Protein AF-A0A7V3HLA0-F1 (afdb_monomer_lite)

Structure (mmCIF, N/CA/C/O backbone):
data_AF-A0A7V3HLA0-F1
#
_entry.id   AF-A0A7V3HLA0-F1
#
loop_
_atom_site.group_PDB
_atom_site.id
_atom_site.type_symbol
_atom_site.label_atom_id
_atom_site.label_alt_id
_atom_site.label_comp_id
_atom_site.label_asym_id
_atom_site.label_entity_id
_atom_site.label_seq_id
_atom_site.pdbx_PDB_ins_code
_atom_site.Cartn_x
_atom_site.Cartn_y
_atom_site.Cartn_z
_atom_site.occupancy
_atom_site.B_iso_or_equiv
_atom_site.auth_seq_id
_atom_site.auth_comp_id
_atom_site.auth_asym_id
_atom_site.auth_atom_id
_atom_site.pdbx_PDB_model_num
ATOM 1 N N . MET A 1 1 ? 27.535 25.895 19.752 1.00 46.19 1 MET A N 1
ATOM 2 C CA . MET A 1 1 ? 28.284 25.031 18.815 1.00 46.19 1 MET A CA 1
ATOM 3 C C . MET A 1 1 ? 27.275 24.134 18.111 1.00 46.19 1 MET A C 1
ATOM 5 O O . MET A 1 1 ? 26.795 23.190 18.720 1.00 46.19 1 MET A O 1
ATOM 9 N N . ASN A 1 2 ? 26.870 24.476 16.884 1.00 47.78 2 ASN A N 1
ATOM 10 C CA . ASN A 1 2 ? 25.907 23.679 16.116 1.00 47.78 2 ASN A CA 1
ATOM 11 C C . ASN A 1 2 ? 26.632 22.496 15.466 1.00 47.78 2 ASN A C 1
ATOM 13 O O . ASN A 1 2 ? 27.118 22.600 14.342 1.00 47.78 2 ASN A O 1
ATOM 17 N N . GLY A 1 3 ? 26.730 21.384 16.193 1.00 52.34 3 GLY A N 1
ATOM 18 C CA . GLY A 1 3 ? 27.216 20.117 15.655 1.00 52.34 3 GLY A CA 1
ATOM 19 C C . GLY A 1 3 ? 26.180 19.516 14.709 1.00 52.34 3 GLY A C 1
ATOM 20 O O . GLY A 1 3 ? 25.338 18.731 15.133 1.00 52.34 3 GLY A O 1
ATOM 21 N N . ARG A 1 4 ? 26.210 19.891 13.425 1.00 65.88 4 ARG A N 1
ATOM 22 C CA . ARG A 1 4 ? 25.512 19.113 12.396 1.00 65.88 4 ARG A CA 1
ATOM 23 C C . ARG A 1 4 ? 26.246 17.785 12.252 1.00 65.88 4 ARG A C 1
ATOM 25 O O . ARG A 1 4 ? 27.360 17.749 11.737 1.00 65.88 4 ARG A O 1
ATOM 32 N N . VAL A 1 5 ? 25.620 16.710 12.719 1.00 68.25 5 VAL A N 1
ATOM 33 C CA . VAL A 1 5 ? 26.027 15.347 12.369 1.00 68.25 5 VAL A CA 1
ATOM 34 C C . VAL A 1 5 ? 25.935 15.226 10.841 1.00 68.25 5 VAL A C 1
ATOM 36 O O . VAL A 1 5 ? 24.893 15.587 10.284 1.00 68.25 5 VAL A O 1
ATOM 39 N N . PRO A 1 6 ? 26.993 14.782 10.139 1.00 65.31 6 PRO A N 1
ATOM 40 C CA . PRO A 1 6 ? 26.914 14.562 8.705 1.00 65.31 6 PRO A CA 1
ATOM 41 C C . PRO A 1 6 ? 25.863 13.484 8.429 1.00 65.31 6 PRO A C 1
ATOM 43 O O . PRO A 1 6 ? 25.992 12.341 8.863 1.00 65.31 6 PRO A O 1
ATOM 46 N N . MET A 1 7 ? 24.789 13.869 7.742 1.00 74.00 7 MET A N 1
ATOM 47 C CA . MET A 1 7 ? 23.730 12.953 7.343 1.00 74.00 7 MET A CA 1
ATOM 48 C C . MET A 1 7 ? 24.155 12.276 6.040 1.00 74.00 7 MET A C 1
ATOM 50 O O . MET A 1 7 ? 24.080 12.876 4.970 1.00 74.00 7 MET A O 1
ATOM 54 N N . ASN A 1 8 ? 24.621 11.033 6.133 1.00 82.38 8 ASN A N 1
ATOM 55 C CA . ASN A 1 8 ? 24.831 10.203 4.951 1.00 82.38 8 ASN A CA 1
ATOM 56 C C . ASN A 1 8 ? 23.465 9.763 4.418 1.00 82.38 8 ASN A C 1
ATOM 58 O O . ASN A 1 8 ? 22.776 8.961 5.047 1.00 82.38 8 ASN A O 1
ATOM 62 N N . LEU A 1 9 ? 23.063 10.312 3.270 1.00 79.69 9 LEU A N 1
ATOM 63 C CA . LEU A 1 9 ? 21.829 9.914 2.600 1.00 79.69 9 LEU A CA 1
ATOM 64 C C . LEU A 1 9 ? 21.990 8.510 1.993 1.00 79.69 9 LEU A C 1
ATOM 66 O O . LEU A 1 9 ? 22.999 8.248 1.331 1.00 79.69 9 LEU A O 1
ATOM 70 N N . PRO A 1 10 ? 21.017 7.601 2.182 1.00 80.69 10 PRO A N 1
ATOM 71 C CA . PRO A 1 10 ? 21.059 6.287 1.555 1.00 80.69 10 PRO A CA 1
ATOM 72 C C . PRO A 1 10 ? 20.904 6.408 0.034 1.00 80.69 10 PRO A C 1
ATOM 74 O O . PRO A 1 10 ? 20.055 7.148 -0.460 1.00 80.69 10 PRO A O 1
ATOM 77 N N . THR A 1 11 ? 21.677 5.621 -0.717 1.00 83.94 11 THR A N 1
ATOM 78 C CA . THR A 1 11 ? 21.591 5.552 -2.188 1.00 83.94 11 THR A CA 1
ATOM 79 C C . THR A 1 11 ? 20.290 4.911 -2.678 1.00 83.94 11 THR A C 1
ATOM 81 O O . THR A 1 11 ? 19.821 5.228 -3.767 1.00 83.94 11 THR A O 1
ATOM 84 N N . LYS A 1 12 ? 19.679 4.041 -1.860 1.00 87.12 12 LYS A N 1
ATOM 85 C CA . LYS A 1 12 ? 18.338 3.473 -2.060 1.00 87.12 12 LYS A CA 1
ATOM 86 C C . LYS A 1 12 ? 17.412 3.907 -0.913 1.00 87.12 12 LYS A C 1
ATOM 88 O O . LYS A 1 12 ? 17.337 3.206 0.098 1.00 87.12 12 LYS A O 1
ATOM 93 N N . PRO A 1 13 ? 16.670 5.023 -1.044 1.00 88.31 13 PRO A N 1
ATOM 94 C CA . PRO A 1 13 ? 15.823 5.551 0.033 1.00 88.31 13 PRO A CA 1
ATOM 95 C C . PRO A 1 13 ? 14.722 4.596 0.517 1.00 88.31 13 PRO A C 1
ATOM 97 O O . PRO A 1 13 ? 14.228 4.742 1.630 1.00 88.31 13 PRO A O 1
ATOM 100 N N . ARG A 1 14 ? 14.332 3.613 -0.308 1.00 91.12 14 ARG A N 1
ATOM 101 C CA . ARG A 1 14 ? 13.260 2.648 -0.013 1.00 91.12 14 ARG A CA 1
ATOM 102 C C . ARG A 1 14 ? 13.744 1.277 0.465 1.00 91.12 14 ARG A C 1
ATOM 104 O O . ARG A 1 14 ? 12.899 0.421 0.710 1.00 91.12 14 ARG A O 1
ATOM 111 N N . ILE A 1 15 ? 15.052 1.067 0.652 1.00 91.31 15 ILE A N 1
ATOM 112 C CA . ILE A 1 15 ? 15.617 -0.264 0.945 1.00 91.31 15 ILE A CA 1
ATOM 113 C C . ILE A 1 15 ? 14.958 -0.951 2.152 1.00 91.31 15 ILE A C 1
ATOM 115 O O . ILE A 1 15 ? 14.701 -2.155 2.125 1.00 91.31 15 ILE A O 1
ATOM 119 N N . THR A 1 16 ? 14.604 -0.177 3.182 1.00 94.12 16 THR A N 1
ATOM 120 C CA . THR A 1 16 ? 13.891 -0.684 4.359 1.00 94.12 16 THR A CA 1
ATOM 121 C C . THR A 1 16 ? 12.513 -1.216 3.979 1.00 94.12 16 THR A C 1
ATOM 123 O O . THR A 1 16 ? 12.182 -2.344 4.315 1.00 94.12 16 THR A O 1
ATOM 126 N N . ILE A 1 17 ? 11.717 -0.447 3.230 1.00 94.94 17 ILE A N 1
ATOM 127 C CA . ILE A 1 17 ? 10.368 -0.855 2.808 1.00 94.94 17 ILE A CA 1
ATOM 128 C C . ILE A 1 17 ? 10.439 -2.102 1.916 1.00 94.94 17 ILE A C 1
ATOM 130 O O . ILE A 1 17 ? 9.673 -3.040 2.112 1.00 94.94 17 ILE A O 1
ATOM 134 N N . GLU A 1 18 ? 11.382 -2.145 0.975 1.00 93.50 18 GLU A N 1
ATOM 135 C CA . GLU A 1 18 ? 11.587 -3.286 0.070 1.00 93.50 18 GLU A CA 1
ATOM 136 C C . GLU A 1 18 ? 11.942 -4.569 0.831 1.00 93.50 18 GLU A C 1
ATOM 138 O O . GLU A 1 18 ? 11.386 -5.637 0.562 1.00 93.50 18 GLU A O 1
ATOM 143 N N . THR A 1 19 ? 12.803 -4.452 1.843 1.00 94.81 19 THR A N 1
ATOM 144 C CA . THR A 1 19 ? 13.143 -5.561 2.744 1.00 94.81 19 THR A CA 1
ATOM 145 C C . THR A 1 19 ? 11.909 -6.063 3.490 1.00 94.81 19 THR A C 1
ATOM 147 O O . THR A 1 19 ? 11.614 -7.257 3.460 1.00 94.81 19 THR A O 1
ATOM 150 N N . LEU A 1 20 ? 11.117 -5.157 4.066 1.00 96.62 20 LEU A N 1
ATOM 151 C CA . LEU A 1 20 ? 9.907 -5.528 4.801 1.00 96.62 20 LEU A CA 1
ATOM 152 C C . LEU A 1 20 ? 8.848 -6.189 3.899 1.00 96.62 20 LEU A C 1
ATOM 154 O O . LEU A 1 20 ? 8.163 -7.116 4.333 1.00 96.62 20 LEU A O 1
ATOM 158 N N . ILE A 1 21 ? 8.729 -5.774 2.630 1.00 95.19 21 ILE A N 1
ATOM 159 C CA . ILE A 1 21 ? 7.865 -6.444 1.640 1.00 95.19 21 ILE A CA 1
ATOM 160 C C . ILE A 1 21 ? 8.362 -7.868 1.372 1.00 95.19 21 ILE A C 1
ATOM 162 O O . ILE A 1 21 ? 7.553 -8.799 1.293 1.00 95.19 21 ILE A O 1
ATOM 166 N N . ARG A 1 22 ? 9.678 -8.063 1.240 1.00 93.56 22 ARG A N 1
ATOM 167 C CA . ARG A 1 22 ? 10.288 -9.382 1.022 1.00 93.56 22 ARG A CA 1
ATOM 168 C C . ARG A 1 22 ? 10.033 -10.310 2.205 1.00 93.56 22 ARG A C 1
ATOM 170 O O . ARG A 1 22 ? 9.572 -11.428 2.003 1.00 93.56 22 ARG A O 1
ATOM 177 N N . GLU A 1 23 ? 10.210 -9.811 3.420 1.00 95.38 23 GLU A N 1
ATOM 178 C CA . GLU A 1 23 ? 9.976 -10.548 4.667 1.00 95.38 23 GLU A CA 1
ATOM 179 C C . GLU A 1 23 ? 8.486 -10.751 4.974 1.00 95.38 23 GLU A C 1
ATOM 181 O O . GLU A 1 23 ? 8.104 -11.704 5.643 1.00 95.38 23 GLU A O 1
ATOM 186 N N . GLY A 1 24 ? 7.611 -9.899 4.437 1.00 94.69 24 GLY A N 1
ATOM 187 C CA . GLY A 1 24 ? 6.171 -9.954 4.706 1.00 94.69 24 GLY A CA 1
ATOM 188 C C . GLY A 1 24 ? 5.807 -9.352 6.053 1.00 94.69 24 GLY A C 1
ATOM 189 O O . GLY A 1 24 ? 4.780 -9.706 6.628 1.00 94.69 24 GLY A O 1
ATOM 190 N N . ASN A 1 25 ? 6.643 -8.441 6.543 1.00 97.81 25 ASN A N 1
ATOM 191 C CA . ASN A 1 25 ? 6.462 -7.783 7.821 1.00 97.81 25 ASN A CA 1
ATOM 192 C C . ASN A 1 25 ? 5.428 -6.652 7.690 1.00 97.81 25 ASN A C 1
ATOM 194 O O . ASN A 1 25 ? 5.757 -5.476 7.523 1.00 97.81 25 ASN A O 1
ATOM 198 N N . LEU A 1 26 ? 4.151 -7.039 7.716 1.00 98.25 26 LEU A N 1
ATOM 199 C CA . LEU A 1 26 ? 3.020 -6.120 7.574 1.00 98.25 26 LEU A CA 1
ATOM 200 C C . LEU A 1 26 ? 2.942 -5.101 8.712 1.00 98.25 26 LEU A C 1
ATOM 202 O O . LEU A 1 26 ? 2.520 -3.974 8.476 1.00 98.25 26 LEU A O 1
ATOM 206 N N . GLU A 1 27 ? 3.352 -5.482 9.920 1.00 98.25 27 GLU A N 1
ATOM 207 C CA . GLU A 1 27 ? 3.328 -4.607 11.090 1.00 98.25 27 GLU A CA 1
ATOM 208 C C . GLU A 1 27 ? 4.313 -3.447 10.928 1.00 98.25 27 GLU A C 1
ATOM 210 O O . GLU A 1 27 ? 3.922 -2.285 11.005 1.00 98.25 27 GLU A O 1
ATOM 215 N N . ALA A 1 28 ? 5.567 -3.737 10.578 1.00 98.31 28 ALA A N 1
ATOM 216 C CA . ALA A 1 28 ? 6.558 -2.695 10.330 1.00 98.31 28 ALA A CA 1
ATOM 217 C C . ALA A 1 28 ? 6.187 -1.809 9.127 1.00 98.31 28 ALA A C 1
ATOM 219 O O . ALA A 1 28 ? 6.421 -0.600 9.148 1.00 98.31 28 ALA A O 1
ATOM 220 N N . LEU A 1 29 ? 5.570 -2.381 8.086 1.00 98.50 29 LEU A N 1
ATOM 221 C CA . LEU A 1 29 ? 5.045 -1.601 6.962 1.00 98.50 29 LEU A CA 1
ATOM 222 C C . LEU A 1 29 ? 3.881 -0.695 7.378 1.00 98.50 29 LEU A C 1
ATOM 224 O O . LEU A 1 29 ? 3.793 0.432 6.895 1.00 98.50 29 LEU A O 1
ATOM 228 N N . LEU A 1 30 ? 3.012 -1.156 8.280 1.00 98.62 30 LEU A N 1
ATOM 229 C CA . LEU A 1 30 ? 1.939 -0.343 8.842 1.00 98.62 30 LEU A CA 1
ATOM 230 C C . LEU A 1 30 ? 2.495 0.809 9.678 1.00 98.62 30 LEU A C 1
ATOM 232 O O . LEU A 1 30 ? 2.010 1.925 9.528 1.00 98.62 30 LEU A O 1
ATOM 236 N N . LEU A 1 31 ? 3.544 0.581 10.475 1.00 98.44 31 LEU A N 1
ATOM 237 C CA . LEU A 1 31 ? 4.236 1.652 11.200 1.00 98.44 31 LEU A CA 1
ATOM 238 C C . LEU A 1 31 ? 4.763 2.724 10.237 1.00 98.44 31 LEU A C 1
ATOM 240 O O . LEU A 1 31 ? 4.511 3.908 10.442 1.00 98.44 31 LEU A O 1
ATOM 244 N N . LYS A 1 32 ? 5.395 2.317 9.126 1.00 98.31 32 LYS A N 1
ATOM 245 C CA . LYS A 1 32 ? 5.821 3.252 8.072 1.00 98.31 32 LYS A CA 1
ATOM 246 C C . LYS A 1 32 ? 4.661 3.990 7.423 1.00 98.31 32 LYS A C 1
ATOM 248 O O . LYS A 1 32 ? 4.750 5.193 7.209 1.00 98.31 32 LYS A O 1
ATOM 253 N N . ALA A 1 33 ? 3.562 3.301 7.136 1.00 98.44 33 ALA A N 1
ATOM 254 C CA . ALA A 1 33 ? 2.377 3.940 6.580 1.00 98.44 33 ALA A CA 1
ATOM 255 C C . ALA A 1 33 ? 1.764 4.952 7.563 1.00 98.44 33 ALA A C 1
ATOM 257 O O . ALA A 1 33 ? 1.329 6.018 7.139 1.00 98.44 33 ALA A O 1
ATOM 258 N N . GLY A 1 34 ? 1.798 4.657 8.865 1.00 98.06 34 GLY A N 1
ATOM 259 C CA . GLY A 1 34 ? 1.365 5.559 9.929 1.00 98.06 34 GLY A CA 1
ATOM 260 C C . GLY A 1 34 ? 2.206 6.832 10.020 1.00 98.06 34 GLY A C 1
ATOM 261 O O . GLY A 1 34 ? 1.638 7.898 10.232 1.00 98.06 34 GLY A O 1
ATOM 262 N N . GLU A 1 35 ? 3.523 6.757 9.781 1.00 97.81 35 GLU A N 1
ATOM 263 C CA . GLU A 1 35 ? 4.399 7.945 9.715 1.00 97.81 35 GLU A CA 1
ATOM 264 C C . GLU A 1 35 ? 3.929 8.944 8.639 1.00 97.81 35 GLU A C 1
ATOM 266 O O . GLU A 1 35 ? 3.984 10.152 8.857 1.00 97.81 35 GLU A O 1
ATOM 271 N N . LEU A 1 36 ? 3.442 8.449 7.494 1.00 96.50 36 LEU A N 1
ATOM 272 C CA . LEU A 1 36 ? 2.873 9.285 6.430 1.00 96.50 36 LEU A CA 1
ATOM 273 C C . LEU A 1 36 ? 1.444 9.741 6.754 1.00 96.50 36 LEU A C 1
ATOM 275 O O . LEU A 1 36 ? 1.099 10.896 6.529 1.00 96.50 36 LEU A O 1
ATOM 279 N N . HIS A 1 37 ? 0.608 8.818 7.229 1.00 97.50 37 HIS A N 1
ATOM 280 C CA . HIS A 1 37 ? -0.834 9.023 7.360 1.00 97.50 37 HIS A CA 1
ATOM 281 C C . HIS A 1 37 ? -1.232 9.815 8.617 1.00 97.50 37 HIS A C 1
ATOM 283 O O . HIS A 1 37 ? -2.280 10.456 8.652 1.00 97.50 37 HIS A O 1
ATOM 289 N N . GLY A 1 38 ? -0.415 9.757 9.670 1.00 94.75 38 GLY A N 1
ATOM 290 C CA . GLY A 1 38 ? -0.633 10.454 10.939 1.00 94.75 38 GLY A CA 1
ATOM 291 C C . GLY A 1 38 ? -1.453 9.687 11.981 1.00 94.75 38 GLY A C 1
ATOM 292 O O . GLY A 1 38 ? -1.516 10.119 13.127 1.00 94.75 38 GLY A O 1
ATOM 293 N N . HIS A 1 39 ? -2.058 8.548 11.632 1.00 91.31 39 HIS A N 1
ATOM 294 C CA . HIS A 1 39 ? -2.716 7.646 12.585 1.00 91.31 39 HIS A CA 1
ATOM 295 C C . HIS A 1 39 ? -2.808 6.218 12.029 1.00 91.31 39 HIS A C 1
ATOM 297 O O . HIS A 1 39 ? -2.465 5.962 10.873 1.00 91.31 39 HIS A O 1
ATOM 303 N N . PHE A 1 40 ? -3.306 5.282 12.838 1.00 93.44 40 PHE A N 1
ATOM 304 C CA . PHE A 1 40 ? -3.589 3.914 12.410 1.00 93.44 40 PHE A CA 1
ATOM 305 C C . PHE A 1 40 ? -5.092 3.700 12.281 1.00 93.44 40 PHE A C 1
ATOM 307 O O . PHE A 1 40 ? -5.843 3.929 13.224 1.00 93.44 40 PHE A O 1
ATOM 314 N N . CYS A 1 41 ? -5.536 3.225 11.121 1.00 91.31 41 CYS A N 1
ATOM 315 C CA . CYS A 1 41 ? -6.923 2.834 10.912 1.00 91.31 41 CYS A CA 1
ATOM 316 C C . CYS A 1 41 ? -7.014 1.544 10.080 1.00 91.31 41 CYS A C 1
ATOM 318 O O . CYS A 1 41 ? -6.064 1.191 9.366 1.00 91.31 41 CYS A O 1
ATOM 320 N N . PRO A 1 42 ? -8.158 0.833 10.116 1.00 92.06 42 PRO A N 1
ATOM 321 C CA . PRO A 1 42 ? -8.324 -0.418 9.377 1.00 92.06 42 PRO A CA 1
ATOM 322 C C . PRO A 1 42 ? -8.080 -0.267 7.870 1.00 92.06 42 PRO A C 1
ATOM 324 O O . PRO A 1 42 ? -7.483 -1.145 7.249 1.00 92.06 42 PRO A O 1
ATOM 327 N N . PHE A 1 43 ? -8.486 0.858 7.275 1.00 94.94 43 PHE A N 1
ATOM 328 C CA . PHE A 1 43 ? -8.308 1.103 5.843 1.00 94.94 43 PHE A CA 1
ATOM 329 C C . PHE A 1 43 ? -6.843 1.333 5.456 1.00 94.94 43 PHE A C 1
ATOM 331 O O . PHE A 1 43 ? -6.424 0.832 4.413 1.00 94.94 43 PHE A O 1
ATOM 338 N N . LEU A 1 44 ? -6.041 1.976 6.312 1.00 98.06 44 LEU A N 1
ATOM 339 C CA . LEU A 1 44 ? -4.592 2.082 6.110 1.00 98.06 44 LEU A CA 1
ATOM 340 C C . LEU A 1 44 ? -3.940 0.692 6.084 1.00 98.06 44 LEU A C 1
ATOM 342 O O . LEU A 1 44 ? -3.188 0.367 5.164 1.00 98.06 44 LEU A O 1
ATOM 346 N N . ALA A 1 45 ? -4.291 -0.162 7.052 1.00 97.75 45 ALA A N 1
ATOM 347 C CA . ALA A 1 45 ? -3.794 -1.536 7.129 1.00 97.75 45 ALA A CA 1
ATOM 348 C C . ALA A 1 45 ? -4.207 -2.378 5.908 1.00 97.75 45 ALA A C 1
ATOM 350 O O . ALA A 1 45 ? -3.401 -3.147 5.375 1.00 97.75 45 ALA A O 1
ATOM 351 N N . LEU A 1 46 ? -5.439 -2.204 5.415 1.00 97.62 46 LEU A N 1
ATOM 352 C CA . LEU A 1 46 ? -5.896 -2.830 4.173 1.00 97.62 46 LEU A CA 1
ATOM 353 C C . LEU A 1 46 ? -5.083 -2.355 2.963 1.00 97.62 46 LEU A C 1
ATOM 355 O O . LEU A 1 46 ? -4.710 -3.188 2.138 1.00 97.62 46 LEU A O 1
ATOM 359 N N . GLY A 1 47 ? -4.769 -1.060 2.881 1.00 98.38 47 GLY A N 1
ATOM 360 C CA . GLY A 1 47 ? -3.929 -0.487 1.826 1.00 98.38 47 GLY A CA 1
ATOM 361 C C . GLY A 1 47 ? -2.522 -1.079 1.815 1.00 98.38 47 GLY A C 1
ATOM 362 O O . GLY A 1 47 ? -2.044 -1.526 0.772 1.00 98.38 47 GLY A O 1
ATOM 363 N N . VAL A 1 48 ? -1.891 -1.179 2.992 1.00 98.69 48 VAL A N 1
ATOM 364 C CA . VAL A 1 48 ? -0.579 -1.826 3.160 1.00 98.69 48 VAL A CA 1
ATOM 365 C C . VAL A 1 48 ? -0.626 -3.270 2.667 1.00 98.69 48 VAL A C 1
ATOM 367 O O . VAL A 1 48 ? 0.185 -3.686 1.835 1.00 98.69 48 VAL A O 1
ATOM 370 N N . ARG A 1 49 ? -1.616 -4.040 3.131 1.00 98.38 49 ARG A N 1
ATOM 371 C CA . ARG A 1 49 ? -1.755 -5.450 2.754 1.00 98.38 49 ARG A CA 1
ATOM 372 C C . ARG A 1 49 ? -1.998 -5.616 1.256 1.00 98.38 49 ARG A C 1
ATOM 374 O O . ARG A 1 49 ? -1.421 -6.510 0.641 1.00 98.38 49 ARG A O 1
ATOM 381 N N . ALA A 1 50 ? -2.822 -4.755 0.666 1.00 98.31 50 ALA A N 1
ATOM 382 C CA . ALA A 1 50 ? -3.112 -4.768 -0.760 1.00 98.31 50 ALA A CA 1
ATOM 383 C C . ALA A 1 50 ? -1.860 -4.448 -1.595 1.00 98.31 50 ALA A C 1
ATOM 385 O O . ALA A 1 50 ? -1.580 -5.155 -2.564 1.00 98.31 50 ALA A O 1
ATOM 386 N N . GLY A 1 51 ? -1.067 -3.456 -1.175 1.00 97.69 51 GLY A N 1
ATOM 387 C CA . GLY A 1 51 ? 0.230 -3.132 -1.769 1.00 97.69 51 GLY A CA 1
ATOM 388 C C . GLY A 1 51 ? 1.180 -4.330 -1.784 1.00 97.69 51 GLY A C 1
ATOM 389 O O . GLY A 1 51 ? 1.729 -4.671 -2.831 1.00 97.69 51 GLY A O 1
ATOM 390 N N . VAL A 1 52 ? 1.323 -5.020 -0.647 1.00 97.62 52 VAL A N 1
ATOM 391 C CA . VAL A 1 52 ? 2.211 -6.189 -0.527 1.00 97.62 52 VAL A CA 1
ATOM 392 C C . VAL A 1 52 ? 1.747 -7.328 -1.431 1.00 97.62 52 VAL A C 1
ATOM 394 O O . VAL A 1 52 ? 2.572 -7.930 -2.119 1.00 97.62 52 VAL A O 1
ATOM 397 N N . ILE A 1 53 ? 0.438 -7.607 -1.463 1.00 97.69 53 ILE A N 1
ATOM 398 C CA . ILE A 1 53 ? -0.142 -8.629 -2.344 1.00 97.69 53 ILE A CA 1
ATOM 399 C C . ILE A 1 53 ? 0.194 -8.320 -3.804 1.00 97.69 53 ILE A C 1
ATOM 401 O O . ILE A 1 53 ? 0.706 -9.196 -4.497 1.00 97.69 53 ILE A O 1
ATOM 405 N N . ALA A 1 54 ? -0.047 -7.094 -4.272 1.00 97.19 54 ALA A N 1
ATOM 406 C CA . ALA A 1 54 ? 0.180 -6.737 -5.670 1.00 97.19 54 ALA A CA 1
ATOM 407 C C . ALA A 1 54 ? 1.666 -6.810 -6.059 1.00 97.19 54 ALA A C 1
ATOM 409 O O . ALA A 1 54 ? 2.002 -7.442 -7.061 1.00 97.19 54 ALA A O 1
ATOM 410 N N . MET A 1 55 ? 2.552 -6.231 -5.239 1.00 95.19 55 MET A N 1
ATOM 411 C CA . MET A 1 55 ? 4.004 -6.237 -5.466 1.00 95.19 55 MET A CA 1
ATOM 412 C C . MET A 1 55 ? 4.543 -7.669 -5.557 1.00 95.19 55 MET A C 1
ATOM 414 O O . MET A 1 55 ? 5.230 -8.018 -6.515 1.00 95.19 55 MET A O 1
ATOM 418 N N . ARG A 1 56 ? 4.158 -8.539 -4.614 1.00 94.88 56 ARG A N 1
ATOM 419 C CA . ARG A 1 56 ? 4.566 -9.952 -4.617 1.00 94.88 56 ARG A CA 1
ATOM 420 C C . ARG A 1 56 ? 3.972 -10.736 -5.781 1.00 94.88 56 ARG A C 1
ATOM 422 O O . ARG A 1 56 ? 4.688 -11.524 -6.385 1.00 94.88 56 ARG A O 1
ATOM 429 N N . THR A 1 57 ? 2.702 -10.505 -6.118 1.00 95.81 57 THR A N 1
ATOM 430 C CA . THR A 1 57 ? 2.032 -11.208 -7.228 1.00 95.81 57 THR A CA 1
ATOM 431 C C . THR A 1 57 ? 2.698 -10.894 -8.564 1.00 95.81 57 THR A C 1
ATOM 433 O O . THR A 1 57 ? 2.881 -11.788 -9.381 1.00 95.81 57 THR A O 1
ATOM 436 N N . LEU A 1 58 ? 3.122 -9.645 -8.772 1.00 93.44 58 LEU A N 1
ATOM 437 C CA . LEU A 1 58 ? 3.882 -9.266 -9.961 1.00 93.44 58 LEU A CA 1
ATOM 438 C C . LEU A 1 58 ? 5.371 -9.635 -9.871 1.00 93.44 58 LEU A C 1
ATOM 440 O O . LEU A 1 58 ? 6.080 -9.481 -10.858 1.00 93.44 58 LEU A O 1
ATOM 444 N N . GLY A 1 59 ? 5.880 -10.121 -8.736 1.00 91.94 59 GLY A N 1
ATOM 445 C CA . GLY A 1 59 ? 7.311 -10.396 -8.553 1.00 91.94 59 GLY A CA 1
ATOM 446 C C . GLY A 1 59 ? 8.175 -9.129 -8.476 1.00 91.94 59 GLY A C 1
ATOM 447 O O . GLY A 1 59 ? 9.359 -9.164 -8.795 1.00 91.94 59 GLY A O 1
ATOM 448 N N . ILE A 1 60 ? 7.588 -8.000 -8.079 1.00 88.75 60 ILE A N 1
ATOM 449 C CA . ILE A 1 60 ? 8.269 -6.717 -7.891 1.00 88.75 60 ILE A CA 1
ATOM 450 C C . ILE A 1 60 ? 8.711 -6.642 -6.426 1.00 88.75 60 ILE A C 1
ATOM 452 O O . ILE A 1 60 ? 7.946 -6.248 -5.549 1.00 88.75 60 ILE A O 1
ATOM 456 N N . LEU A 1 61 ? 9.939 -7.081 -6.148 1.00 76.00 61 LEU A N 1
ATOM 457 C CA . LEU A 1 61 ? 10.517 -7.066 -4.793 1.00 76.00 61 LEU A CA 1
ATOM 458 C C . LEU A 1 61 ? 11.431 -5.863 -4.535 1.00 76.00 61 LEU A C 1
ATOM 460 O O . LEU A 1 61 ? 11.761 -5.579 -3.388 1.00 76.00 61 LEU A O 1
ATOM 464 N N . GLU A 1 62 ? 11.821 -5.169 -5.596 1.00 78.69 62 GLU A N 1
ATOM 465 C CA . GLU A 1 62 ? 12.493 -3.872 -5.575 1.00 78.69 62 GLU A CA 1
ATOM 466 C C . GLU A 1 62 ? 11.673 -2.977 -6.496 1.00 78.69 62 GLU A C 1
ATOM 468 O O . GLU A 1 62 ? 11.269 -3.435 -7.569 1.00 78.69 62 GLU A O 1
ATOM 473 N N . ASN A 1 63 ? 11.346 -1.752 -6.073 1.00 68.00 63 ASN A N 1
ATOM 474 C CA . ASN A 1 63 ? 10.619 -0.859 -6.967 1.00 68.00 63 ASN A CA 1
ATOM 475 C C . ASN A 1 63 ? 11.595 -0.456 -8.088 1.00 68.00 63 ASN A C 1
ATOM 477 O O . ASN A 1 63 ? 12.598 0.197 -7.795 1.00 68.00 63 ASN A O 1
ATOM 481 N N . PRO A 1 64 ? 11.326 -0.835 -9.350 1.00 64.31 64 PRO A N 1
ATOM 482 C CA . PRO A 1 64 ? 12.243 -0.577 -10.458 1.00 64.31 64 PRO A CA 1
ATOM 483 C C . PRO A 1 64 ? 12.422 0.923 -10.756 1.00 64.31 64 PRO A C 1
ATOM 485 O O . PRO A 1 64 ? 13.382 1.316 -11.410 1.00 64.31 64 PRO A O 1
ATOM 488 N N . GLY A 1 65 ? 11.547 1.773 -10.215 1.00 63.88 65 GLY A N 1
ATOM 489 C CA . GLY A 1 65 ? 11.569 3.216 -10.379 1.00 63.88 65 GLY A CA 1
ATOM 490 C C . GLY A 1 65 ? 10.246 3.739 -10.929 1.00 63.88 65 GLY A C 1
ATOM 491 O O . GLY A 1 65 ? 9.334 2.988 -11.272 1.00 63.88 65 GLY A O 1
ATOM 492 N N . MET A 1 66 ? 10.151 5.066 -11.016 1.00 62.44 66 MET A N 1
ATOM 493 C CA . MET A 1 66 ? 8.936 5.790 -11.427 1.00 62.44 66 MET A CA 1
ATOM 494 C C . MET A 1 66 ? 8.489 5.469 -12.866 1.00 62.44 66 MET A C 1
ATOM 496 O O . MET A 1 66 ? 7.329 5.681 -13.223 1.00 62.44 66 MET A O 1
ATOM 500 N N . GLU A 1 67 ? 9.402 4.973 -13.704 1.00 66.31 67 GLU A N 1
ATOM 501 C CA . GLU A 1 67 ? 9.142 4.755 -15.128 1.00 66.31 67 GLU A CA 1
ATOM 502 C C . GLU A 1 67 ? 8.563 3.374 -15.443 1.00 66.31 67 GLU A C 1
ATOM 504 O O . GLU A 1 67 ? 7.912 3.230 -16.469 1.00 66.31 67 GLU A O 1
ATOM 509 N N . ASP A 1 68 ? 8.669 2.390 -14.552 1.00 84.12 68 ASP A N 1
ATOM 510 C CA . ASP A 1 68 ? 8.355 0.999 -14.908 1.00 84.12 68 ASP A CA 1
ATOM 511 C C . ASP A 1 68 ? 7.008 0.504 -14.371 1.00 84.12 68 ASP A C 1
ATOM 513 O O . ASP A 1 68 ? 6.382 -0.378 -14.970 1.00 84.12 68 ASP A O 1
ATOM 517 N N . VAL A 1 69 ? 6.530 1.081 -13.265 1.00 92.31 69 VAL A N 1
ATOM 518 C CA . VAL A 1 69 ? 5.298 0.658 -12.584 1.00 92.31 69 VAL A CA 1
ATOM 519 C C . VAL A 1 69 ? 4.381 1.837 -12.279 1.00 92.31 69 VAL A C 1
ATOM 521 O O . VAL A 1 69 ? 4.835 2.933 -11.963 1.00 92.31 69 VAL A O 1
ATOM 524 N N . VAL A 1 70 ? 3.074 1.604 -12.374 1.00 94.75 70 VAL A N 1
ATOM 525 C CA . VAL A 1 70 ? 2.031 2.584 -12.059 1.00 94.75 70 VAL A CA 1
ATOM 526 C C . VAL A 1 70 ? 0.967 1.958 -11.161 1.00 94.75 70 VAL A C 1
ATOM 528 O O . VAL A 1 70 ? 0.554 0.815 -11.373 1.00 94.75 70 VAL A O 1
ATOM 531 N N . ALA A 1 71 ? 0.504 2.712 -10.166 1.00 96.44 71 ALA A N 1
ATOM 532 C CA . ALA A 1 71 ? -0.659 2.373 -9.357 1.00 96.44 71 ALA A CA 1
ATOM 533 C C . ALA A 1 71 ? -1.880 3.167 -9.832 1.00 96.44 71 ALA A C 1
ATOM 535 O O . ALA A 1 71 ? -1.847 4.391 -9.904 1.00 96.44 71 ALA A O 1
ATOM 536 N N . ILE A 1 72 ? -2.980 2.483 -10.127 1.00 97.19 72 ILE A N 1
ATOM 537 C CA . ILE A 1 72 ? -4.267 3.095 -10.456 1.00 97.19 72 ILE A CA 1
ATOM 538 C C . ILE A 1 72 ? -5.184 2.911 -9.249 1.00 97.19 72 ILE A C 1
ATOM 540 O O . ILE A 1 72 ? -5.585 1.784 -8.961 1.00 97.19 72 ILE A O 1
ATOM 544 N N . LEU A 1 73 ? -5.494 3.991 -8.532 1.00 97.94 73 LEU A N 1
ATOM 545 C CA . LEU A 1 73 ? -6.365 3.973 -7.353 1.00 97.94 73 LEU A CA 1
ATOM 546 C C . LEU A 1 73 ? -7.815 4.272 -7.721 1.00 97.94 73 LEU A C 1
ATOM 548 O O . LEU A 1 73 ? -8.083 5.205 -8.477 1.00 97.94 73 LEU A O 1
ATOM 552 N N . GLU A 1 74 ? -8.735 3.511 -7.126 1.00 97.69 74 GLU A N 1
ATOM 553 C CA . GLU A 1 74 ? -10.184 3.623 -7.348 1.00 97.69 74 GLU A CA 1
ATOM 554 C C . GLU A 1 74 ? -10.942 4.318 -6.196 1.00 97.69 74 GLU A C 1
ATOM 556 O O . GLU A 1 74 ? -12.176 4.363 -6.208 1.00 97.69 74 GLU A O 1
ATOM 561 N N . CYS A 1 75 ? -10.207 4.853 -5.211 1.00 94.19 75 CYS A N 1
ATOM 562 C CA . CYS A 1 75 ? -10.722 5.497 -3.998 1.00 94.19 75 CYS A CA 1
ATOM 563 C C . CYS A 1 75 ? -9.777 6.585 -3.452 1.00 94.19 75 CYS A C 1
ATOM 565 O O . CYS A 1 75 ? -8.569 6.541 -3.698 1.00 94.19 75 CYS A O 1
ATOM 567 N N . ASN A 1 76 ? -10.313 7.494 -2.632 1.00 92.94 76 ASN A N 1
ATOM 568 C CA . ASN A 1 76 ? -9.613 8.576 -1.912 1.00 92.94 76 ASN A CA 1
ATOM 569 C C . ASN A 1 76 ? -9.741 8.491 -0.379 1.00 92.94 76 ASN A C 1
ATOM 571 O O . ASN A 1 76 ? -9.957 9.495 0.295 1.00 92.94 76 ASN A O 1
ATOM 575 N N . ASN A 1 77 ? -9.625 7.294 0.189 1.00 92.81 77 ASN A N 1
ATOM 576 C CA . ASN A 1 77 ? -9.617 7.103 1.642 1.00 92.81 77 ASN A CA 1
ATOM 577 C C . ASN A 1 77 ? -8.254 6.571 2.114 1.00 92.81 77 ASN A C 1
ATOM 579 O O . ASN A 1 77 ? -7.379 6.317 1.295 1.00 92.81 77 ASN A O 1
ATOM 583 N N . CYS A 1 78 ? -8.088 6.334 3.418 1.00 96.75 78 CYS A N 1
ATOM 584 C CA . CYS A 1 78 ? -6.828 5.906 4.048 1.00 96.75 78 CYS A CA 1
ATOM 585 C C . CYS A 1 78 ? -6.132 4.702 3.378 1.00 96.75 78 CYS A C 1
ATOM 587 O O . CYS A 1 78 ? -4.921 4.524 3.512 1.00 96.75 78 CYS A O 1
ATOM 589 N N . PHE A 1 79 ? -6.878 3.877 2.635 1.00 97.62 79 PHE A N 1
ATOM 590 C CA . PHE A 1 79 ? -6.333 2.809 1.798 1.00 97.62 79 PHE A CA 1
ATOM 591 C C . PHE A 1 79 ? -5.269 3.307 0.810 1.00 97.62 79 PHE A C 1
ATOM 593 O O . PHE A 1 79 ? -4.267 2.619 0.599 1.00 97.62 79 PHE A O 1
ATOM 600 N N . SER A 1 80 ? -5.447 4.501 0.231 1.00 97.44 80 SER A N 1
ATOM 601 C CA . SER A 1 80 ? -4.508 5.080 -0.734 1.00 97.44 80 SER A CA 1
ATOM 602 C C . SER A 1 80 ? -3.117 5.262 -0.142 1.00 97.44 80 SER A C 1
ATOM 604 O O . SER A 1 80 ? -2.133 4.954 -0.806 1.00 97.44 80 SER A O 1
ATOM 606 N N . ASP A 1 81 ? -3.013 5.701 1.110 1.00 98.19 81 ASP A N 1
ATOM 607 C CA . ASP A 1 81 ? -1.721 5.995 1.739 1.00 98.19 81 ASP A CA 1
ATOM 608 C C . ASP A 1 81 ? -0.940 4.721 2.045 1.00 98.19 81 ASP A C 1
ATOM 610 O O . ASP A 1 81 ? 0.272 4.668 1.834 1.00 98.19 81 ASP A O 1
ATOM 614 N N . GLY A 1 82 ? -1.638 3.649 2.429 1.00 98.31 82 GLY A N 1
ATOM 615 C CA . GLY A 1 82 ? -1.034 2.326 2.574 1.00 98.31 82 GLY A CA 1
ATOM 616 C C . GLY A 1 82 ? -0.485 1.803 1.243 1.00 98.31 82 GLY A C 1
ATOM 617 O O . GLY A 1 82 ? 0.644 1.309 1.187 1.00 98.31 82 GLY A O 1
ATOM 618 N N . VAL A 1 83 ? -1.244 1.972 0.152 1.00 98.00 83 VAL A N 1
ATOM 619 C CA . VAL A 1 83 ? -0.798 1.611 -1.204 1.00 98.00 83 VAL A CA 1
ATOM 620 C C . VAL A 1 83 ? 0.419 2.439 -1.620 1.00 98.00 83 VAL A C 1
ATOM 622 O O . VAL A 1 83 ? 1.410 1.864 -2.075 1.00 98.00 83 VAL A O 1
ATOM 625 N N . GLN A 1 84 ? 0.384 3.761 -1.437 1.00 97.25 84 GLN A N 1
ATOM 626 C CA . GLN A 1 84 ? 1.491 4.662 -1.769 1.00 97.25 84 GLN A CA 1
ATOM 627 C C . GLN A 1 84 ? 2.760 4.310 -0.985 1.00 97.25 84 GLN A C 1
ATOM 629 O O . GLN A 1 84 ? 3.839 4.191 -1.572 1.00 97.25 84 GLN A O 1
ATOM 634 N N . MET A 1 85 ? 2.632 4.080 0.326 1.00 97.31 85 MET A N 1
ATOM 635 C CA . MET A 1 85 ? 3.755 3.715 1.186 1.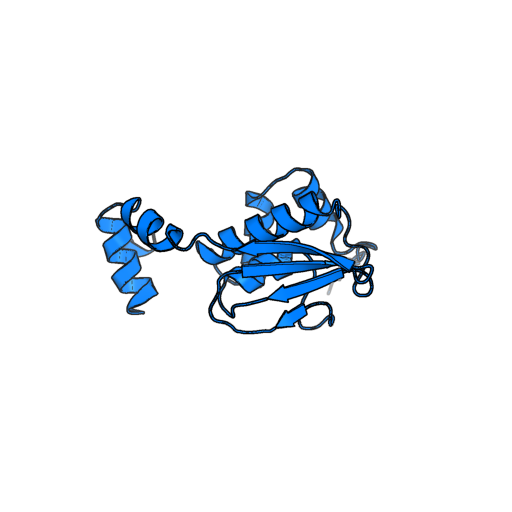00 97.31 85 MET A CA 1
ATOM 636 C C . MET A 1 85 ? 4.425 2.430 0.701 1.00 97.31 85 MET A C 1
ATOM 638 O O . MET A 1 85 ? 5.639 2.409 0.494 1.00 97.31 85 MET A O 1
ATOM 642 N N . VAL A 1 86 ? 3.647 1.372 0.460 1.00 97.00 86 VAL A N 1
ATOM 643 C CA . VAL A 1 86 ? 4.188 0.055 0.101 1.00 97.00 86 VAL A CA 1
ATOM 644 C C . VAL A 1 86 ? 4.715 0.014 -1.330 1.00 97.00 86 VAL A C 1
ATOM 646 O O . VAL A 1 86 ? 5.842 -0.419 -1.560 1.00 97.00 86 VAL A O 1
ATOM 649 N N . THR A 1 87 ? 3.937 0.482 -2.302 1.00 95.81 87 THR A N 1
ATOM 650 C CA . THR A 1 87 ? 4.326 0.389 -3.719 1.00 95.81 87 THR A CA 1
ATOM 651 C C . THR A 1 87 ? 5.384 1.423 -4.092 1.00 95.81 87 THR A C 1
ATOM 653 O O . THR A 1 87 ? 6.210 1.181 -4.966 1.00 95.81 87 THR A O 1
ATOM 656 N N . GLY A 1 88 ? 5.384 2.585 -3.435 1.00 94.50 88 GLY A N 1
ATOM 657 C CA . GLY A 1 88 ? 6.179 3.741 -3.847 1.00 94.50 88 GLY A CA 1
ATOM 658 C C . GLY A 1 88 ? 5.645 4.445 -5.084 1.00 94.50 88 GLY A C 1
ATOM 659 O O . GLY A 1 88 ? 6.275 5.385 -5.557 1.00 94.50 88 GLY A O 1
ATOM 660 N N . CYS A 1 89 ? 4.490 4.020 -5.588 1.00 94.94 89 CYS A N 1
ATOM 661 C CA . CYS A 1 89 ? 3.734 4.754 -6.583 1.00 94.94 89 CYS A CA 1
ATOM 662 C C . CYS A 1 89 ? 2.985 5.871 -5.861 1.00 94.94 89 CYS A C 1
ATOM 664 O O . CYS A 1 89 ? 2.012 5.592 -5.165 1.00 94.94 89 CYS A O 1
ATOM 666 N N . THR A 1 90 ? 3.459 7.111 -5.968 1.00 94.19 90 THR A N 1
ATOM 667 C CA . THR A 1 90 ? 2.872 8.252 -5.257 1.00 94.19 90 THR A CA 1
ATOM 668 C C . THR A 1 90 ? 2.341 9.282 -6.237 1.00 94.19 90 THR A C 1
ATOM 670 O O . THR A 1 90 ? 2.705 9.303 -7.412 1.00 94.19 90 THR A O 1
ATOM 673 N N . PHE A 1 91 ? 1.463 10.161 -5.757 1.00 92.69 91 PHE A N 1
ATOM 674 C CA . PHE A 1 91 ? 0.927 11.224 -6.604 1.00 92.69 91 PHE A CA 1
ATOM 675 C C . PHE A 1 91 ? 2.042 12.141 -7.137 1.00 92.69 91 PHE A C 1
ATOM 677 O O . PHE A 1 91 ? 2.132 12.395 -8.334 1.00 92.69 91 PHE A O 1
ATOM 684 N N . GLY A 1 92 ? 2.944 12.584 -6.256 1.00 92.38 92 GLY A N 1
ATOM 685 C CA . GLY A 1 92 ? 3.992 13.548 -6.605 1.00 92.38 92 GLY A CA 1
ATOM 686 C C . GLY A 1 92 ? 5.095 13.002 -7.514 1.00 92.38 92 GLY A C 1
ATOM 687 O O . GLY A 1 92 ? 5.816 13.789 -8.121 1.00 92.38 92 GLY A O 1
ATOM 688 N N . ASN A 1 93 ? 5.237 11.678 -7.625 1.00 90.69 93 ASN A N 1
ATOM 689 C CA . ASN A 1 93 ? 6.255 11.051 -8.466 1.00 90.69 93 ASN A CA 1
ATOM 690 C C . ASN A 1 93 ? 5.712 10.543 -9.815 1.00 90.69 93 ASN A C 1
ATOM 692 O O . ASN A 1 93 ? 6.419 9.848 -10.541 1.00 90.69 93 ASN A O 1
ATOM 696 N N . ASN A 1 94 ? 4.468 10.910 -10.157 1.00 90.81 94 ASN A N 1
ATOM 697 C CA . ASN A 1 94 ? 3.772 10.559 -11.400 1.00 90.81 94 ASN A CA 1
ATOM 698 C C . ASN A 1 94 ? 3.585 9.050 -11.653 1.00 90.81 94 ASN A C 1
ATOM 700 O O . ASN A 1 94 ? 3.212 8.655 -12.760 1.00 90.81 94 ASN A O 1
ATOM 704 N N . ALA A 1 95 ? 3.796 8.200 -10.645 1.00 94.06 95 ALA A N 1
ATOM 705 C CA . ALA A 1 95 ? 3.530 6.765 -10.732 1.00 94.06 95 ALA A CA 1
ATOM 706 C C . ALA A 1 95 ? 2.147 6.385 -10.176 1.00 94.06 95 ALA A C 1
ATOM 708 O O . ALA A 1 95 ? 1.841 5.204 -10.040 1.00 94.06 95 ALA A O 1
ATOM 709 N N . LEU A 1 96 ? 1.284 7.357 -9.873 1.00 95.19 96 LEU A N 1
ATOM 710 C CA . LEU A 1 96 ? -0.075 7.122 -9.395 1.00 95.19 96 LEU A CA 1
ATOM 711 C C . LEU A 1 96 ? -1.101 7.813 -10.292 1.00 95.19 96 LEU A C 1
ATOM 713 O O . LEU A 1 96 ? -1.030 9.013 -10.540 1.00 95.19 96 LEU A O 1
ATOM 717 N N . ILE A 1 97 ? -2.094 7.047 -10.735 1.00 95.44 97 ILE A N 1
ATOM 718 C CA . ILE A 1 97 ? -3.268 7.529 -11.455 1.00 95.44 97 ILE A CA 1
ATOM 719 C C . ILE A 1 97 ? -4.466 7.407 -10.519 1.00 95.44 97 ILE A C 1
ATOM 721 O O . ILE A 1 97 ? -4.817 6.317 -10.072 1.00 95.44 97 ILE A O 1
ATOM 725 N N . TYR A 1 98 ? -5.123 8.527 -10.251 1.00 95.81 98 TYR A N 1
ATOM 726 C CA . TYR A 1 98 ? -6.351 8.554 -9.470 1.00 95.81 98 TYR A CA 1
ATOM 727 C C . TYR A 1 98 ? -7.577 8.463 -10.386 1.00 95.81 98 TYR A C 1
ATOM 729 O O . TYR A 1 98 ? -7.724 9.262 -11.313 1.00 95.81 98 TYR A O 1
ATOM 737 N N . ARG A 1 99 ? -8.451 7.482 -10.144 1.00 94.50 99 ARG A N 1
ATOM 738 C CA . ARG A 1 99 ? -9.727 7.290 -10.847 1.00 94.50 99 ARG A CA 1
ATOM 739 C C . ARG A 1 99 ? -10.809 6.900 -9.855 1.00 94.50 99 ARG A C 1
ATOM 741 O O . ARG A 1 99 ? -11.121 5.723 -9.714 1.00 94.50 99 ARG A O 1
ATOM 748 N N . ASP A 1 100 ? -11.383 7.888 -9.185 1.00 89.25 100 ASP A N 1
ATOM 749 C CA . ASP A 1 100 ? -12.443 7.634 -8.215 1.00 89.25 100 ASP A CA 1
ATOM 750 C C . ASP A 1 100 ? -13.663 6.983 -8.865 1.00 89.25 100 ASP A C 1
ATOM 752 O O . ASP A 1 100 ? -14.374 7.598 -9.660 1.00 89.25 100 ASP A O 1
ATOM 756 N N . VAL A 1 101 ? -13.899 5.724 -8.525 1.00 92.38 101 VAL A N 1
ATOM 757 C CA . VAL A 1 101 ? -15.119 5.002 -8.900 1.00 92.38 101 VAL A CA 1
ATOM 758 C C . VAL A 1 101 ? -15.819 4.458 -7.654 1.00 92.38 101 VAL A C 1
ATOM 760 O O . VAL A 1 101 ? -16.644 3.549 -7.755 1.00 92.38 101 VAL A O 1
ATOM 763 N N . GLY A 1 102 ? -15.464 4.981 -6.472 1.00 87.12 102 GLY A N 1
ATOM 764 C CA . GLY A 1 102 ? -16.026 4.593 -5.180 1.00 87.12 102 GLY A CA 1
ATOM 765 C C . GLY A 1 102 ? -15.662 3.179 -4.715 1.00 87.12 102 GLY A C 1
ATOM 766 O O . GLY A 1 102 ? -16.270 2.666 -3.776 1.00 87.12 102 GLY A O 1
ATOM 767 N N . LYS A 1 103 ? -14.692 2.511 -5.352 1.00 92.44 103 LYS A N 1
ATOM 768 C CA . LYS A 1 103 ? -14.286 1.143 -4.992 1.00 92.44 103 LYS A CA 1
ATOM 769 C C . LYS A 1 103 ? -13.007 1.188 -4.175 1.00 92.44 103 LYS A C 1
ATOM 771 O O . LYS A 1 103 ? -12.001 1.712 -4.635 1.00 92.44 103 LYS A O 1
ATOM 776 N N . THR A 1 104 ? -13.007 0.556 -2.998 1.00 96.00 104 THR A N 1
ATOM 777 C CA . THR A 1 104 ? -11.762 0.323 -2.239 1.00 96.00 104 THR A CA 1
ATOM 778 C C . THR A 1 104 ? -10.933 -0.738 -2.963 1.00 96.00 104 THR A C 1
ATOM 780 O O . THR A 1 104 ? -11.012 -1.935 -2.677 1.00 96.00 104 THR A O 1
ATOM 783 N N . ALA A 1 105 ? -10.216 -0.296 -3.989 1.00 97.69 105 ALA A N 1
ATOM 784 C CA . ALA A 1 105 ? -9.448 -1.118 -4.899 1.00 97.69 105 ALA A CA 1
ATOM 785 C C . ALA A 1 105 ? -8.302 -0.310 -5.511 1.00 97.69 105 ALA A C 1
ATOM 787 O O . ALA A 1 105 ? -8.345 0.919 -5.599 1.00 97.69 105 ALA A O 1
ATOM 788 N N . PHE A 1 106 ? -7.280 -1.023 -5.968 1.00 98.06 106 PHE A N 1
ATOM 789 C CA . PHE A 1 106 ? -6.253 -0.449 -6.823 1.00 98.06 106 PHE A CA 1
ATOM 790 C C . PHE A 1 106 ? -5.700 -1.494 -7.787 1.00 98.06 106 PHE A C 1
ATOM 792 O O . PHE A 1 106 ? -5.799 -2.701 -7.550 1.00 98.06 106 PHE A O 1
ATOM 799 N N . THR A 1 107 ? -5.100 -1.019 -8.869 1.00 98.19 107 THR A N 1
ATOM 800 C CA . THR A 1 107 ? -4.364 -1.845 -9.825 1.00 98.19 107 THR A CA 1
ATOM 801 C C . THR A 1 107 ? -2.902 -1.443 -9.810 1.00 98.19 107 THR A C 1
ATOM 803 O O . THR A 1 107 ? -2.601 -0.269 -9.993 1.00 98.19 107 THR A O 1
ATOM 806 N N . LEU A 1 108 ? -1.998 -2.399 -9.620 1.00 97.38 108 LEU A N 1
ATOM 807 C CA . LEU A 1 108 ? -0.579 -2.214 -9.904 1.00 97.38 108 LEU A CA 1
ATOM 808 C C . LEU A 1 108 ? -0.312 -2.758 -11.304 1.00 97.38 108 LEU A C 1
ATOM 810 O O . LEU A 1 108 ? -0.680 -3.897 -11.587 1.00 97.38 108 LEU A O 1
ATOM 814 N N . ALA A 1 109 ? 0.306 -1.964 -12.168 1.00 95.81 109 ALA A N 1
ATOM 815 C CA . ALA A 1 109 ? 0.617 -2.362 -13.532 1.00 95.81 109 ALA A CA 1
ATOM 816 C C . ALA A 1 109 ? 2.068 -2.036 -13.877 1.00 95.81 109 ALA A C 1
ATOM 818 O O . ALA A 1 109 ? 2.557 -0.950 -13.565 1.00 95.81 109 ALA A O 1
ATOM 819 N N . ARG A 1 110 ? 2.741 -2.958 -14.564 1.00 93.38 110 ARG A N 1
ATOM 820 C CA . ARG A 1 110 ? 3.942 -2.644 -15.333 1.00 93.38 110 ARG A CA 1
ATOM 821 C C . ARG A 1 110 ? 3.534 -1.898 -16.589 1.00 93.38 110 ARG A C 1
ATOM 823 O O . ARG A 1 110 ? 2.542 -2.250 -17.227 1.00 93.38 110 ARG A O 1
ATOM 830 N N . ARG A 1 111 ? 4.349 -0.940 -17.023 1.00 87.00 111 ARG A N 1
ATOM 831 C CA . ARG A 1 111 ? 4.128 -0.289 -18.325 1.00 87.00 111 ARG A CA 1
ATOM 832 C C . ARG A 1 111 ? 4.246 -1.252 -19.509 1.00 87.00 111 ARG A C 1
ATOM 834 O O . ARG A 1 111 ? 3.693 -0.967 -20.565 1.00 87.00 111 ARG A O 1
ATOM 841 N N . SER A 1 112 ? 4.899 -2.401 -19.321 1.00 87.81 112 SER A N 1
ATOM 842 C CA . SER A 1 112 ? 4.970 -3.485 -20.308 1.00 87.81 112 SER A CA 1
ATOM 843 C C . SER A 1 112 ? 3.647 -4.234 -20.524 1.00 87.81 112 SER A C 1
ATOM 845 O O . SER A 1 112 ? 3.529 -4.937 -21.523 1.00 87.81 112 SER A O 1
ATOM 847 N N . GLY A 1 113 ? 2.663 -4.096 -19.624 1.00 88.94 113 GLY A N 1
ATOM 848 C CA . GLY A 1 113 ? 1.310 -4.643 -19.789 1.00 88.94 113 GLY A CA 1
ATOM 849 C C . GLY A 1 113 ? 0.829 -5.584 -18.680 1.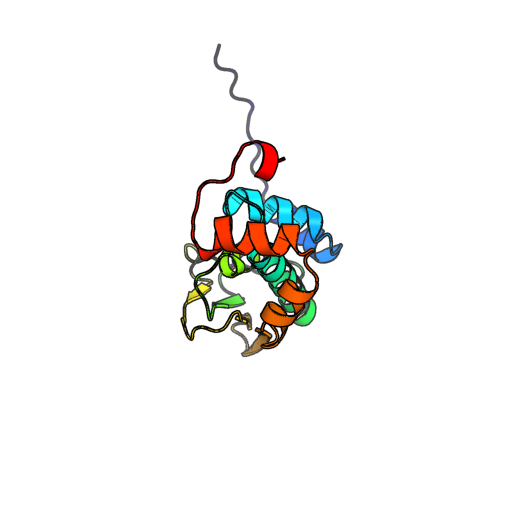00 88.94 113 GLY A C 1
ATOM 850 O O . GLY A 1 113 ? -0.380 -5.748 -18.527 1.00 88.94 113 GLY A O 1
ATOM 851 N N . ASP A 1 114 ? 1.724 -6.163 -17.872 1.00 94.19 114 ASP A N 1
ATOM 852 C CA . ASP A 1 114 ? 1.317 -7.024 -16.751 1.00 94.19 114 ASP A CA 1
ATOM 853 C C . ASP A 1 114 ? 0.655 -6.200 -15.648 1.00 94.19 114 ASP A C 1
ATOM 855 O O . ASP A 1 114 ? 1.213 -5.194 -15.205 1.00 94.19 114 ASP A O 1
ATOM 859 N N . ALA A 1 115 ? -0.489 -6.647 -15.136 1.00 96.81 115 ALA A N 1
ATOM 860 C CA . ALA A 1 115 ? -1.183 -5.938 -14.071 1.00 96.81 115 ALA A CA 1
ATOM 861 C C . ALA A 1 115 ? -1.891 -6.875 -13.094 1.00 96.81 115 ALA A C 1
ATOM 863 O O . ALA A 1 115 ? -2.358 -7.955 -13.452 1.00 96.81 115 ALA A O 1
ATOM 864 N N . VAL A 1 116 ? -2.012 -6.418 -11.849 1.00 98.12 116 VAL A N 1
ATOM 865 C CA . VAL A 1 116 ? -2.790 -7.068 -10.793 1.00 98.12 116 VAL A CA 1
ATOM 866 C C . VAL A 1 116 ? -3.710 -6.035 -10.171 1.00 98.12 116 VAL A C 1
ATOM 868 O O . VAL A 1 116 ? -3.258 -5.003 -9.676 1.00 98.12 116 VAL A O 1
ATOM 871 N N . ARG A 1 117 ? -5.008 -6.339 -10.159 1.00 97.94 117 ARG A N 1
ATOM 872 C CA . ARG A 1 117 ? -6.018 -5.547 -9.460 1.00 97.94 117 ARG A CA 1
ATOM 873 C C . ARG A 1 117 ? -6.378 -6.208 -8.138 1.00 97.94 117 ARG A C 1
ATOM 875 O O . ARG A 1 117 ? -6.804 -7.360 -8.114 1.00 97.94 117 ARG A O 1
ATOM 882 N N . VAL A 1 118 ? -6.260 -5.458 -7.049 1.00 98.31 118 VAL A N 1
ATOM 883 C CA . VAL A 1 118 ? -6.651 -5.884 -5.703 1.00 98.31 118 VAL A CA 1
ATOM 884 C C . VAL A 1 118 ? -7.850 -5.055 -5.269 1.00 98.31 118 VAL A C 1
ATOM 886 O O . VAL A 1 118 ? -7.807 -3.829 -5.307 1.00 98.31 118 VAL A O 1
ATOM 889 N N . ALA A 1 119 ? -8.922 -5.724 -4.853 1.00 97.19 119 ALA A N 1
ATOM 890 C CA . ALA A 1 119 ? -10.140 -5.080 -4.380 1.00 97.19 119 ALA A CA 1
ATOM 891 C C . ALA A 1 119 ? -10.559 -5.646 -3.026 1.00 97.19 119 ALA A C 1
ATOM 893 O O . ALA A 1 119 ? -10.461 -6.853 -2.785 1.00 97.19 119 ALA A O 1
ATOM 894 N N . LEU A 1 120 ? -11.057 -4.770 -2.157 1.00 95.69 120 LEU A N 1
ATOM 895 C CA . LEU A 1 120 ? -11.734 -5.183 -0.941 1.00 95.69 120 LEU A CA 1
ATOM 896 C C . LEU A 1 120 ? -13.017 -5.934 -1.312 1.00 95.69 120 LEU A C 1
ATOM 898 O O . LEU A 1 120 ? -13.755 -5.521 -2.209 1.00 95.69 120 LEU A O 1
ATOM 902 N N . ARG A 1 121 ? -13.288 -7.044 -0.623 1.00 92.81 121 ARG A N 1
ATOM 903 C CA . ARG A 1 121 ? -14.549 -7.764 -0.810 1.00 92.81 121 ARG A CA 1
ATOM 904 C C . ARG A 1 121 ? -15.715 -6.884 -0.362 1.00 92.81 121 ARG A C 1
ATOM 906 O O . ARG A 1 121 ? -15.621 -6.229 0.673 1.00 92.81 121 ARG A O 1
ATOM 913 N N . ALA A 1 122 ? -16.812 -6.909 -1.115 1.00 88.88 122 ALA A N 1
ATOM 914 C CA . ALA A 1 122 ? -17.989 -6.085 -0.830 1.00 88.88 122 ALA A CA 1
ATOM 915 C C . ALA A 1 122 ? -18.591 -6.365 0.560 1.00 88.88 122 ALA A C 1
ATOM 917 O O . ALA A 1 122 ? -19.048 -5.446 1.229 1.00 88.88 122 ALA A O 1
ATOM 918 N N . ASP A 1 123 ? -18.512 -7.614 1.019 1.00 88.12 123 ASP A N 1
ATOM 919 C CA . ASP A 1 123 ? -19.008 -8.066 2.322 1.00 88.12 123 ASP A CA 1
ATOM 920 C C . ASP A 1 123 ? -18.054 -7.768 3.492 1.00 88.12 123 ASP A C 1
ATOM 922 O O . ASP A 1 123 ? -18.384 -8.033 4.648 1.00 88.12 123 ASP A O 1
ATOM 926 N N . PHE A 1 124 ? -16.861 -7.220 3.229 1.00 87.94 124 PHE A N 1
ATOM 927 C CA . PHE A 1 124 ? -15.861 -7.018 4.274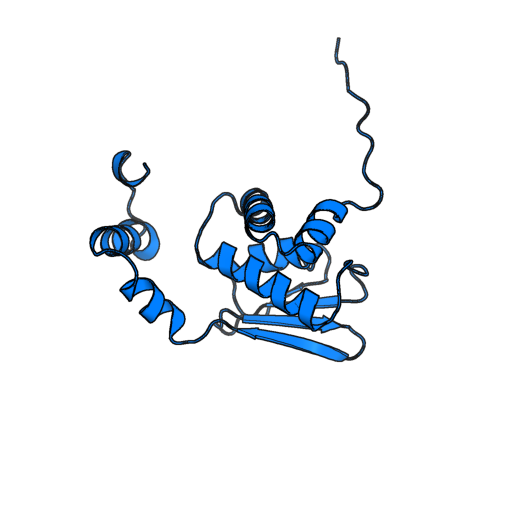 1.00 87.94 124 PHE A CA 1
ATOM 928 C C . PHE A 1 124 ? -16.333 -6.039 5.345 1.00 87.94 124 PHE A C 1
ATOM 930 O O . PHE A 1 124 ? -16.120 -6.298 6.521 1.00 87.94 124 PHE A O 1
ATOM 937 N N . VAL A 1 125 ? -16.942 -4.915 4.959 1.00 80.88 125 VAL A N 1
ATOM 938 C CA . VAL A 1 125 ? -17.309 -3.854 5.914 1.00 80.88 125 VAL A CA 1
ATOM 939 C C . VAL A 1 125 ? -18.381 -4.343 6.884 1.00 80.88 125 VAL A C 1
ATOM 941 O O . VAL A 1 125 ? -18.265 -4.136 8.090 1.00 80.88 125 VAL A O 1
ATOM 944 N N . GLU A 1 126 ? -19.392 -5.036 6.367 1.00 81.44 126 GLU A N 1
ATOM 945 C CA . GLU A 1 126 ? -20.431 -5.666 7.180 1.00 81.44 126 GLU A CA 1
ATOM 946 C C . GLU A 1 126 ? -19.833 -6.746 8.090 1.00 81.44 126 GLU A C 1
ATOM 948 O O . GLU A 1 126 ? -20.008 -6.712 9.307 1.00 81.44 126 GLU A O 1
ATOM 953 N N . GLY A 1 127 ? -19.023 -7.647 7.526 1.00 82.06 127 GLY A N 1
ATOM 954 C CA . GLY A 1 127 ? -18.361 -8.695 8.296 1.00 82.06 127 GLY A CA 1
ATOM 955 C C . GLY A 1 127 ? -17.374 -8.167 9.343 1.00 82.06 127 GLY A C 1
ATOM 956 O O . GLY A 1 127 ? -17.205 -8.795 10.382 1.00 82.06 127 GLY A O 1
ATOM 957 N N . PHE A 1 128 ? -16.720 -7.031 9.093 1.00 80.94 128 PHE A N 1
ATOM 958 C CA . PHE A 1 128 ? -15.812 -6.383 10.037 1.00 80.94 128 PHE A CA 1
ATOM 959 C C . PHE A 1 128 ? -16.576 -5.828 11.237 1.00 80.94 128 PHE A C 1
ATOM 961 O O . PHE A 1 128 ? -16.185 -6.098 12.368 1.00 80.94 128 PHE A O 1
ATOM 968 N N . ARG A 1 129 ? -17.697 -5.136 11.000 1.00 75.00 129 ARG A N 1
ATOM 969 C CA . ARG A 1 129 ? -18.568 -4.626 12.070 1.00 75.00 129 ARG A CA 1
ATOM 970 C C . ARG A 1 129 ? -19.081 -5.749 12.966 1.00 75.00 129 ARG A C 1
ATOM 972 O O . ARG A 1 129 ? -18.992 -5.636 14.178 1.00 75.00 129 ARG A O 1
ATOM 979 N N . ASN A 1 130 ? -19.492 -6.870 12.375 1.00 79.62 130 ASN A N 1
ATOM 980 C CA . ASN A 1 130 ? -19.993 -8.027 13.124 1.00 79.62 130 ASN A CA 1
ATOM 981 C C . ASN A 1 130 ? -18.920 -8.740 13.972 1.00 79.62 130 ASN A C 1
ATOM 983 O O . ASN A 1 130 ? -19.254 -9.607 14.773 1.00 79.62 130 ASN A O 1
ATOM 987 N N . ARG A 1 131 ? -17.632 -8.429 13.774 1.00 79.94 131 ARG A N 1
ATOM 988 C CA . ARG A 1 131 ? -16.518 -8.968 14.575 1.00 79.94 131 ARG A CA 1
ATOM 989 C C . ARG A 1 131 ? -16.090 -8.039 15.706 1.00 79.94 131 ARG A C 1
ATOM 991 O O . ARG A 1 131 ? -15.288 -8.458 16.537 1.00 79.94 131 ARG A O 1
ATOM 998 N N . LEU A 1 132 ? -16.556 -6.792 15.708 1.00 80.06 132 LEU A N 1
ATOM 999 C CA . LEU A 1 132 ? -16.310 -5.871 16.808 1.00 80.06 132 LEU A CA 1
ATOM 1000 C C . LEU A 1 132 ? -17.186 -6.277 17.996 1.00 80.06 132 LEU A C 1
ATOM 1002 O O . LEU A 1 132 ? -18.307 -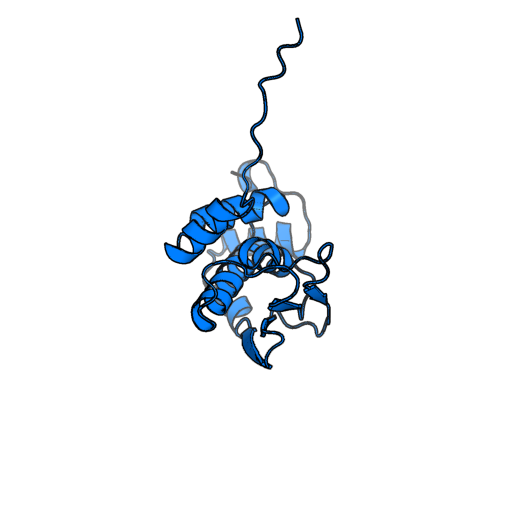6.749 17.812 1.00 80.06 132 LEU A O 1
ATOM 1006 N N . SER A 1 133 ? -16.681 -6.085 19.216 1.00 83.50 133 SER A N 1
ATOM 1007 C CA . SER A 1 133 ? -17.556 -6.105 20.389 1.00 83.50 133 SER A CA 1
ATOM 1008 C C . SER A 1 133 ? -18.631 -5.025 20.239 1.00 83.50 133 SER A C 1
ATOM 1010 O O . SER A 1 133 ? -18.437 -4.048 19.510 1.00 83.50 133 SER A O 1
ATOM 1012 N N . GLU A 1 134 ? -19.756 -5.169 20.941 1.00 83.81 134 GLU A N 1
ATOM 1013 C CA . GLU A 1 134 ? -20.801 -4.135 20.947 1.00 83.81 134 GLU A CA 1
ATOM 1014 C C . GLU A 1 134 ? -20.227 -2.766 21.337 1.00 83.81 134 GLU A C 1
ATOM 1016 O O . GLU A 1 134 ? -20.511 -1.764 20.684 1.00 83.81 134 GLU A O 1
ATOM 1021 N N . GLU A 1 135 ? -19.332 -2.748 22.327 1.00 85.69 135 GLU A N 1
ATOM 1022 C CA . GLU A 1 135 ? -18.602 -1.559 22.764 1.00 85.69 135 GLU A CA 1
ATOM 1023 C C . GLU A 1 135 ? -17.740 -0.958 21.642 1.00 85.69 135 GLU A C 1
ATOM 1025 O O . GLU A 1 135 ? -17.874 0.223 21.323 1.00 85.69 135 GLU A O 1
ATOM 1030 N N . ALA A 1 136 ? -16.911 -1.764 20.971 1.00 83.19 136 ALA A N 1
ATOM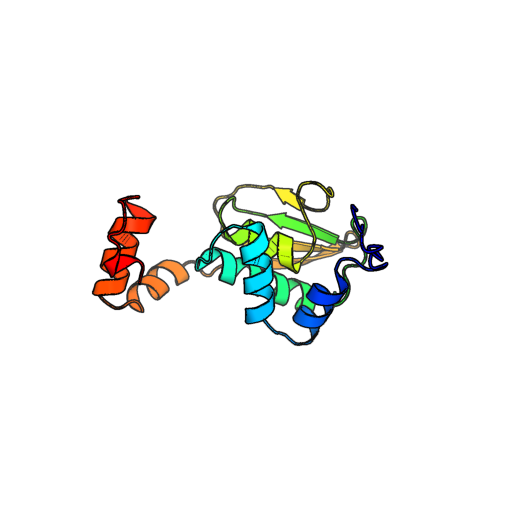 1031 C CA . ALA A 1 136 ? -16.070 -1.282 19.877 1.00 83.19 136 ALA A CA 1
ATOM 1032 C C . ALA A 1 136 ? -16.900 -0.812 18.669 1.00 83.19 136 ALA A C 1
ATOM 1034 O O . ALA A 1 136 ? -16.525 0.147 17.994 1.00 83.19 136 ALA A O 1
ATOM 1035 N N . SER A 1 137 ? -18.041 -1.453 18.400 1.00 82.56 137 SER A N 1
ATOM 1036 C CA . SER A 1 137 ? -18.967 -1.028 17.349 1.00 82.56 137 SER A CA 1
ATOM 1037 C C . SER A 1 137 ? -19.631 0.309 17.689 1.00 82.56 137 SER A C 1
ATOM 1039 O O . SER A 1 137 ? -19.710 1.184 16.824 1.00 82.56 137 SER A O 1
ATOM 1041 N N . ALA A 1 138 ? -20.061 0.499 18.941 1.00 85.31 138 ALA A N 1
ATOM 1042 C CA . ALA A 1 138 ? -20.639 1.755 19.416 1.00 85.31 138 ALA A CA 1
ATOM 1043 C C . ALA A 1 138 ? -19.622 2.904 19.346 1.00 85.31 138 ALA A C 1
ATOM 1045 O O . ALA A 1 138 ? -19.935 3.977 18.826 1.00 85.31 138 ALA A O 1
ATOM 1046 N N . LEU A 1 139 ? -18.380 2.659 19.775 1.00 86.88 139 LEU A N 1
ATOM 1047 C CA . LEU A 1 139 ? -17.287 3.628 19.675 1.00 86.88 139 LEU A CA 1
ATOM 1048 C C . LEU A 1 139 ? -16.954 3.970 18.223 1.00 86.88 139 LEU A C 1
ATOM 1050 O O . LEU A 1 139 ? -16.806 5.143 17.885 1.00 86.88 139 LEU A O 1
ATOM 1054 N N . PHE A 1 140 ? -16.891 2.973 17.337 1.00 82.19 140 PHE A N 1
ATOM 1055 C CA . PHE A 1 140 ? -16.645 3.204 15.914 1.00 82.19 140 PHE A CA 1
ATOM 1056 C C . PHE A 1 140 ? -17.745 4.061 15.277 1.00 82.19 140 PHE A C 1
ATOM 1058 O O . PHE A 1 140 ? -17.451 4.960 14.490 1.00 82.19 140 PHE A O 1
ATOM 1065 N N . GLN A 1 141 ? -19.012 3.811 15.609 1.00 82.50 141 GLN A N 1
ATOM 1066 C CA . GLN A 1 141 ? -20.113 4.637 15.124 1.00 82.50 141 GLN A CA 1
ATOM 1067 C C . GLN A 1 141 ? -19.990 6.079 15.636 1.00 82.50 141 GLN A C 1
ATOM 1069 O O . GLN A 1 141 ? -19.919 7.003 14.827 1.00 82.50 141 GLN A O 1
ATOM 1074 N N . LYS A 1 142 ? -19.873 6.257 16.954 1.00 87.56 142 LYS A N 1
ATOM 1075 C CA . LYS A 1 142 ? -19.771 7.563 17.614 1.00 87.56 142 LYS A CA 1
ATOM 1076 C C . LYS A 1 142 ? -18.588 8.394 17.097 1.00 87.56 142 LYS A C 1
ATOM 1078 O O . LYS A 1 142 ? -18.752 9.543 16.698 1.00 87.56 142 LYS A O 1
ATOM 1083 N N . ILE A 1 143 ? -17.388 7.817 17.104 1.00 86.44 143 ILE A N 1
ATOM 1084 C CA . ILE A 1 143 ? -16.138 8.557 16.877 1.00 86.44 143 ILE A CA 1
ATOM 1085 C C . ILE A 1 143 ? -15.814 8.655 15.382 1.00 86.44 143 ILE A C 1
ATOM 1087 O O . ILE A 1 143 ? -15.414 9.712 14.903 1.00 86.44 143 ILE A O 1
ATOM 1091 N N . VAL A 1 144 ? -15.974 7.563 14.624 1.00 79.88 144 VAL A N 1
ATOM 1092 C CA .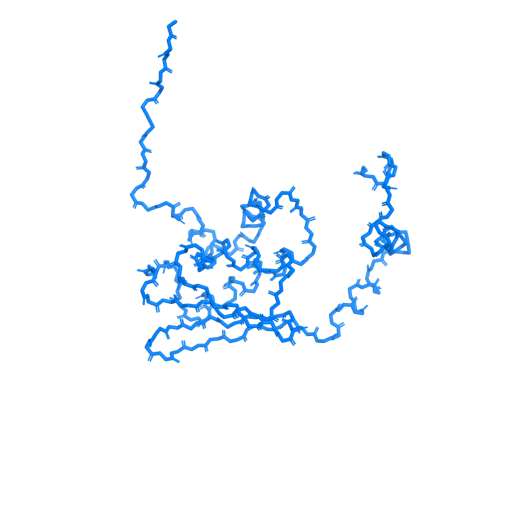 VAL A 1 144 ? -15.514 7.501 13.224 1.00 79.88 144 VAL A CA 1
ATOM 1093 C C . VAL A 1 144 ? -16.608 7.895 12.238 1.00 79.88 144 VAL A C 1
ATOM 1095 O O . VAL A 1 144 ? -16.321 8.626 11.296 1.00 79.88 144 VAL A O 1
ATOM 1098 N N . GLN A 1 145 ? -17.840 7.405 12.413 1.00 77.44 145 GLN A N 1
ATOM 1099 C CA . GLN A 1 145 ? -18.926 7.682 11.459 1.00 77.44 145 GLN A CA 1
ATOM 1100 C C . GLN A 1 145 ? -19.626 9.010 11.750 1.00 77.44 145 GLN A C 1
ATOM 1102 O O . GLN A 1 145 ? -19.943 9.753 10.826 1.00 77.44 145 GLN A O 1
ATOM 1107 N N . GLU A 1 146 ? -19.868 9.303 13.026 1.00 85.44 146 GLU A N 1
ATOM 1108 C CA . GLU A 1 146 ? -20.563 10.516 13.466 1.00 85.44 146 GLU A CA 1
ATOM 1109 C C . GLU A 1 146 ? -19.599 11.661 13.810 1.00 85.44 146 GLU A C 1
ATOM 1111 O O . GLU A 1 146 ? -20.047 12.774 14.080 1.00 85.44 146 GLU A O 1
ATOM 1116 N N . HIS A 1 147 ? -18.284 11.408 13.764 1.00 83.25 147 HIS A N 1
ATOM 1117 C CA . HIS A 1 147 ? -17.230 12.390 14.036 1.00 83.25 147 HIS A CA 1
ATOM 1118 C C . HIS A 1 147 ? -17.350 13.082 15.408 1.00 83.25 147 HIS A C 1
ATOM 1120 O O . HIS A 1 147 ? -16.977 14.247 15.551 1.00 83.25 147 HIS A O 1
ATOM 1126 N N . GLN A 1 148 ? -17.866 12.386 16.426 1.00 88.25 148 GLN A N 1
ATOM 1127 C CA . GLN A 1 148 ? -17.921 12.916 17.789 1.00 88.25 148 GLN A CA 1
ATOM 1128 C C . GLN A 1 148 ? -16.563 12.789 18.494 1.00 88.25 148 GLN A C 1
ATOM 1130 O O . GLN A 1 148 ? -15.791 11.863 18.233 1.00 88.25 148 GLN A O 1
ATOM 1135 N N . GLU A 1 149 ? -16.280 13.697 19.431 1.00 87.38 149 GLU A N 1
ATOM 1136 C CA . GLU A 1 149 ? -15.058 13.633 20.237 1.00 87.38 149 GLU A CA 1
ATOM 1137 C C . GLU A 1 149 ? -15.068 12.421 21.180 1.00 87.38 149 GLU A C 1
ATOM 1139 O O . GLU A 1 149 ? -16.042 12.150 21.890 1.00 87.38 149 GLU A O 1
ATOM 1144 N N . ALA A 1 150 ? -13.950 11.698 21.188 1.00 86.62 150 ALA A N 1
ATOM 1145 C CA . ALA A 1 150 ? -13.703 10.613 22.124 1.00 86.62 150 ALA A CA 1
ATOM 1146 C C . ALA A 1 150 ? -13.285 11.175 23.488 1.00 86.62 150 ALA A C 1
ATOM 1148 O O . ALA A 1 150 ? -12.462 12.089 23.570 1.00 86.62 150 ALA A O 1
ATOM 1149 N N . THR A 1 151 ? -13.808 10.600 24.567 1.00 90.44 151 THR A N 1
ATOM 1150 C CA . THR A 1 151 ? -13.318 10.885 25.922 1.00 90.44 151 THR A CA 1
ATOM 1151 C C . THR A 1 151 ? -11.923 10.275 26.137 1.00 90.44 151 THR A C 1
ATOM 1153 O O . THR A 1 151 ? -11.552 9.335 25.431 1.00 90.44 151 THR A O 1
ATOM 1156 N N . PRO A 1 152 ? -11.148 10.723 27.145 1.00 87.06 152 PRO A N 1
ATOM 1157 C CA . PRO A 1 152 ? -9.848 10.122 27.452 1.00 87.06 152 PRO A CA 1
ATOM 1158 C C . PRO A 1 152 ? -9.906 8.616 27.749 1.00 87.06 152 PRO A C 1
ATOM 1160 O O . PRO A 1 152 ? -8.949 7.910 27.457 1.00 87.06 152 PRO A O 1
ATOM 1163 N N . GLN A 1 153 ? -11.015 8.115 28.309 1.00 84.38 153 GLN A N 1
ATOM 1164 C CA . GLN A 1 153 ? -11.206 6.676 28.527 1.00 84.38 153 GLN A CA 1
ATOM 1165 C C . GLN A 1 153 ? -11.478 5.911 27.227 1.00 84.38 153 GLN A C 1
ATOM 1167 O O . GLN A 1 153 ? -11.084 4.761 27.118 1.00 84.38 153 GLN A O 1
ATOM 1172 N N . GLU A 1 154 ? -12.124 6.540 26.243 1.00 83.62 154 GLU A N 1
ATOM 1173 C CA . GLU A 1 154 ? -12.416 5.938 24.932 1.00 83.62 154 GLU A CA 1
ATOM 1174 C C . GLU A 1 154 ? -11.196 5.953 23.989 1.00 83.62 154 GLU A C 1
ATOM 1176 O O . GLU A 1 154 ? -11.218 5.309 22.942 1.00 83.62 154 GLU A O 1
ATOM 1181 N N . GLN A 1 155 ? -10.147 6.707 24.340 1.00 72.62 155 GLN A N 1
ATOM 1182 C CA . GLN A 1 155 ? -8.871 6.772 23.617 1.00 72.62 155 GLN A CA 1
ATOM 1183 C C . GLN A 1 155 ? -7.796 5.818 24.167 1.00 72.62 155 GLN A C 1
ATOM 1185 O O . GLN A 1 155 ? -6.763 5.656 23.514 1.00 72.62 155 GLN A O 1
ATOM 1190 N N . ALA A 1 156 ? -8.005 5.264 25.366 1.00 59.66 156 ALA A N 1
ATOM 1191 C CA . ALA A 1 156 ? -7.051 4.415 26.086 1.00 59.66 156 ALA A CA 1
ATOM 1192 C C . ALA A 1 156 ? -7.119 2.951 25.627 1.00 59.66 156 ALA A C 1
ATOM 1194 O O . ALA A 1 156 ? -6.035 2.327 25.554 1.00 59.66 156 ALA A O 1
#

pLDDT: mean 89.22, std 10.53, range [46.19, 98.69]

Foldseek 3Di:
DPPDDPDDDDPQNCPVLLVCLVVVVLVVLQVQLCVVVVHDDPLLSVLLVQLSVFCVVVVNSDQPALQFKAKEAQDDDNSVSSNCSNNVRDPVSNRYHYHHPPFSKMKMDTPVGDIDIDGDDPCCVVVVLVPDDPVRNVLCCQCPVVVHDDDPVSVD

Secondary structure (DSSP, 8-state):
----------SSTTHHHHHHHHHT-HHHHHHHHHHHHSS--HHHHHHHHHHHHHHHHTT-SS---TTTEEEEES--STHHHHHHHHH---TTTT-EEE---S-SEEEEEETTS-EEEEE--TTHHHHHHTTS-HHHHHHIIIIIIS-PPPPTTT--

Radius of gyration: 17.89 Å; chains: 1; bounding box: 49×36×49 Å

Sequence (156 aa):
MNGRVPMNLPTKPRITIETLIREGNLEALLLKAGELHGHFCPFLALGVRAGVIAMRTLGILENPGMEDVVAILECNNCFSDGVQMVTGCTFGNNALIYRDVGKTAFTLARRSGDAVRVALRADFVEGFRNRLSEEASALFQKIVQEHQEATPQEQA